Protein AF-A0A671T9N7-F1 (afdb_monomer)

Mean predicted aligned error: 5.05 Å

Sequence (101 aa):
EKDKPLYTCVPRNLALGGKAVQSSTYSDLGAAQNAVDGNRQSSYALGSCSVTNGDMNPWWRVDLLEVYRVTRVSITNRGDCCEKRIEGIQIRIGNSLENNG

pLDDT: mean 93.23, std 10.02, range [53.53, 98.69]

Organism: NCBI:txid1608454

InterPro domains:
  IPR006585 Fucolectin tachylectin-4 pentraxin-1 [SM00607] (11-101)
  IPR008979 Galactose-binding-like domain superfamily [SSF49785] (11-100)
  IPR051941 Blood Group Antigen-Binding Lectin [PTHR45713] (9-99)

Foldseek 3Di:
DPDDDDPDPDDDDLLAQFDKDKPAFPDQLQGLNLQRPPDLDQASVVSNHHDHPPDPDIDMDTDSVDDDDDPDDDGRHRDPDDRCVCPPDDDDDDDDCVVHD

Solvent-accessible surface area (backbone atoms only — not comparable to full-atom values): 6755 Å² total; per-residue (Å²): 144,87,86,77,83,81,82,76,85,72,90,72,76,70,54,58,75,33,60,40,45,50,76,44,66,60,45,89,52,15,36,42,46,22,72,23,68,81,56,83,51,30,40,54,93,75,47,27,28,52,36,55,73,74,56,96,81,68,49,74,44,67,50,70,91,62,94,72,89,83,87,78,86,85,85,82,66,53,66,75,57,76,59,70,78,61,67,86,72,80,89,67,85,75,97,54,64,68,95,79,59

Secondary structure (DSSP, 8-state):
---------PPP-TTTT-EEEES--SSGGG-GGGGGSS-----GGGT--------SS--EEEE-SS---------PPP-SS-GGGGTT-----SS--GGG-

Nearest PDB structures (foldseek):
  3cqo-assembly1_C  TM=9.825E-01  e=1.771E-06  Morone saxatilis
  4zz8-assembly2_B  TM=8.633E-01  e=4.769E-02  Paenibacillus fukuinensis
  4zxe-assembly2_B  TM=9.224E-01  e=1.738E-01  Paenibacillus fukuinensis
  4zy9-assembly2_B  TM=9.109E-01  e=6.804E-01  Paenibacillus fukuinensis

Radius of gyration: 16.5 Å; Cα contacts (8 Å, |Δi|>4): 128; chains: 1; bounding box: 60×25×34 Å

Structure (mmCIF, N/CA/C/O backbone):
data_AF-A0A671T9N7-F1
#
_entry.id   AF-A0A671T9N7-F1
#
loop_
_atom_site.group_PDB
_atom_site.id
_atom_site.type_symbol
_atom_site.label_atom_id
_atom_site.label_alt_id
_atom_site.label_comp_id
_atom_site.label_asym_id
_atom_site.label_entity_id
_atom_site.label_seq_id
_atom_site.pdbx_PDB_ins_code
_atom_site.Cartn_x
_atom_site.Cartn_y
_atom_site.Cartn_z
_atom_site.occupancy
_atom_site.B_iso_or_equiv
_atom_site.auth_seq_id
_atom_site.auth_comp_id
_atom_site.auth_asym_id
_atom_site.auth_atom_id
_atom_site.pdbx_PDB_model_num
ATOM 1 N N . GLU A 1 1 ? -48.990 6.118 7.563 1.00 53.53 1 GLU A N 1
ATOM 2 C CA . GLU A 1 1 ? -47.637 5.585 7.818 1.00 53.53 1 GLU A CA 1
ATOM 3 C C . GLU A 1 1 ? -46.879 5.451 6.494 1.00 53.53 1 GLU A C 1
ATOM 5 O O . GLU A 1 1 ? -46.799 4.379 5.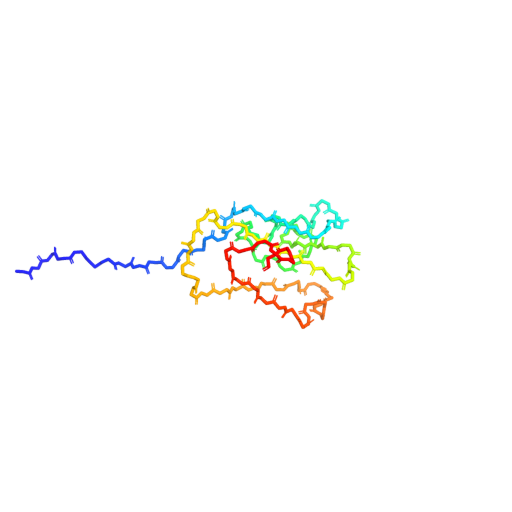914 1.00 53.53 1 GLU A O 1
ATOM 10 N N . LYS A 1 2 ? -46.431 6.575 5.932 1.00 54.28 2 LYS A N 1
ATOM 11 C CA . LYS A 1 2 ? -45.649 6.650 4.691 1.00 54.28 2 LYS A CA 1
ATOM 12 C C . LYS A 1 2 ? -44.706 7.824 4.903 1.00 54.28 2 LYS A C 1
ATOM 14 O O . LYS A 1 2 ? -45.225 8.922 5.012 1.00 54.28 2 LYS A O 1
ATOM 19 N N . ASP A 1 3 ? -43.432 7.519 5.154 1.00 66.06 3 ASP A N 1
ATOM 20 C CA . ASP A 1 3 ? -42.255 8.418 5.250 1.00 66.06 3 ASP A CA 1
ATOM 21 C C . ASP A 1 3 ? -41.288 7.964 6.361 1.00 66.06 3 ASP A C 1
ATOM 23 O O . ASP A 1 3 ? -40.844 8.743 7.202 1.00 66.06 3 ASP A O 1
ATOM 27 N N . LYS A 1 4 ? -40.932 6.670 6.382 1.00 64.06 4 LYS A N 1
ATOM 28 C CA . LYS A 1 4 ? -39.706 6.233 7.069 1.00 64.06 4 LYS A CA 1
ATOM 29 C C . LYS A 1 4 ? -38.560 6.320 6.058 1.00 64.06 4 LYS A C 1
ATOM 31 O O . LYS A 1 4 ? -38.646 5.636 5.036 1.00 64.06 4 LYS A O 1
ATOM 36 N N . PRO A 1 5 ? -37.510 7.124 6.300 1.00 64.94 5 PRO A N 1
ATOM 37 C CA . PRO A 1 5 ? -36.365 7.162 5.406 1.00 64.94 5 PRO A CA 1
ATOM 38 C C . PRO A 1 5 ? -35.738 5.768 5.334 1.00 64.94 5 PRO A C 1
ATOM 40 O O . PRO A 1 5 ? -35.447 5.140 6.354 1.00 64.94 5 PRO A O 1
ATOM 43 N N . LEU A 1 6 ? -35.552 5.269 4.113 1.00 66.19 6 LEU A N 1
ATOM 44 C CA . LEU A 1 6 ? -34.755 4.076 3.868 1.00 66.19 6 LEU A CA 1
ATOM 45 C C . LEU A 1 6 ? -33.297 4.442 4.147 1.00 66.19 6 LEU A C 1
ATOM 47 O O . LEU A 1 6 ? -32.648 5.101 3.338 1.00 66.19 6 LEU A O 1
ATOM 51 N N . TYR A 1 7 ? -32.781 4.036 5.305 1.00 65.31 7 TYR A N 1
ATOM 52 C CA . TYR A 1 7 ? -31.360 4.153 5.609 1.00 65.31 7 TYR A CA 1
ATOM 53 C C . TYR A 1 7 ? -30.584 3.180 4.715 1.00 65.31 7 TYR A C 1
ATOM 55 O O . TYR A 1 7 ? -30.413 2.005 5.035 1.00 65.31 7 TYR A O 1
ATOM 63 N N . THR A 1 8 ? -30.128 3.661 3.560 1.00 64.56 8 THR A N 1
ATOM 64 C CA . THR A 1 8 ? -29.205 2.921 2.701 1.00 64.56 8 THR A CA 1
ATOM 65 C C . THR A 1 8 ? -27.815 2.968 3.323 1.00 64.56 8 THR A C 1
ATOM 67 O O . THR A 1 8 ? -27.146 4.001 3.298 1.00 64.56 8 THR A O 1
ATOM 70 N N . CYS A 1 9 ? -27.368 1.848 3.887 1.00 70.50 9 CYS A N 1
ATOM 71 C CA . CYS A 1 9 ? -25.984 1.690 4.316 1.00 70.50 9 CYS A CA 1
ATOM 72 C C . CYS A 1 9 ? -25.112 1.484 3.072 1.00 70.50 9 CYS A C 1
ATOM 74 O O . CYS A 1 9 ? -25.017 0.375 2.545 1.00 70.50 9 CYS A O 1
ATOM 76 N N . VAL A 1 10 ? -24.523 2.568 2.564 1.00 78.06 10 VAL A N 1
ATOM 77 C CA . VAL A 1 10 ? -23.563 2.498 1.459 1.00 78.06 10 VAL A CA 1
ATOM 78 C C . VAL A 1 10 ? -22.228 2.006 2.021 1.00 78.06 10 VAL A C 1
ATOM 80 O O . VAL A 1 10 ? -21.686 2.648 2.926 1.00 78.06 10 VAL A O 1
ATOM 83 N N . PRO A 1 11 ? -21.669 0.888 1.520 1.00 81.44 11 PRO A N 1
ATOM 84 C CA . PRO A 1 11 ? -20.361 0.423 1.956 1.00 81.44 11 PRO A CA 1
ATOM 85 C C . PRO A 1 11 ? -19.302 1.489 1.670 1.00 81.44 11 PRO A C 1
ATOM 87 O O . PRO A 1 11 ? -19.104 1.889 0.522 1.00 81.44 11 PRO A O 1
ATOM 90 N N . ARG A 1 12 ? -18.608 1.943 2.715 1.00 90.88 12 ARG A N 1
ATOM 91 C CA . ARG A 1 12 ? -17.514 2.910 2.601 1.00 90.88 12 ARG A CA 1
ATOM 92 C C . ARG A 1 12 ? -16.174 2.183 2.625 1.00 90.88 12 ARG A C 1
ATOM 94 O O . ARG A 1 12 ? -15.971 1.287 3.439 1.00 90.88 12 ARG A O 1
ATOM 101 N N . ASN A 1 13 ? -15.243 2.596 1.764 1.00 95.62 13 ASN A N 1
ATOM 102 C CA . ASN A 1 13 ? -13.850 2.176 1.889 1.00 95.62 13 ASN A CA 1
ATOM 103 C C . ASN A 1 13 ? -13.210 2.910 3.075 1.00 95.62 13 ASN A C 1
ATOM 105 O O . ASN A 1 13 ? -12.866 4.084 2.959 1.00 95.62 13 ASN A O 1
ATOM 109 N N . LEU A 1 14 ? -13.082 2.220 4.207 1.00 96.12 14 LEU A N 1
ATOM 110 C CA . LEU A 1 14 ? -12.488 2.775 5.426 1.00 96.12 14 LEU A CA 1
ATOM 111 C C . LEU A 1 14 ? -10.971 2.971 5.318 1.00 96.12 14 LEU A C 1
ATOM 113 O O . LEU A 1 14 ? -10.419 3.769 6.062 1.00 96.12 14 LEU A O 1
ATOM 117 N N . ALA A 1 15 ? -10.305 2.278 4.390 1.00 97.50 15 ALA A N 1
ATOM 118 C CA . ALA A 1 15 ? -8.863 2.396 4.212 1.00 97.50 15 ALA A CA 1
ATOM 119 C C . ALA A 1 15 ? -8.457 3.648 3.418 1.00 97.50 15 ALA A C 1
ATOM 121 O O . ALA A 1 15 ? -7.294 4.025 3.469 1.00 97.50 15 ALA A O 1
ATOM 122 N N . LEU A 1 16 ? -9.382 4.286 2.685 1.00 97.56 16 LEU A N 1
ATOM 123 C CA . LEU A 1 16 ? -9.092 5.432 1.815 1.00 97.56 16 LEU A CA 1
ATOM 124 C C . LEU A 1 16 ? -8.471 6.593 2.605 1.00 97.56 16 LEU A C 1
ATOM 126 O O . LEU A 1 16 ? -9.098 7.123 3.521 1.00 97.56 16 LEU A O 1
ATOM 130 N N . GLY A 1 17 ? -7.260 7.001 2.221 1.00 96.25 17 GLY A N 1
ATOM 131 C CA . GLY A 1 17 ? -6.492 8.039 2.913 1.00 96.25 17 GLY A CA 1
ATOM 132 C C . GLY A 1 17 ? -6.008 7.635 4.311 1.00 96.25 17 GLY A C 1
ATOM 133 O O . GLY A 1 17 ? -5.582 8.494 5.081 1.00 96.25 17 GLY A O 1
ATOM 134 N N . GLY A 1 18 ? -6.096 6.348 4.659 1.00 95.62 18 GLY A N 1
ATOM 135 C CA . GLY A 1 18 ? -5.646 5.814 5.937 1.00 95.62 18 GLY A CA 1
ATOM 136 C C . GLY A 1 18 ? -4.131 5.909 6.117 1.00 95.62 18 GLY A C 1
ATOM 137 O O . GLY A 1 18 ? -3.364 6.118 5.173 1.00 95.62 18 GLY A O 1
ATOM 138 N N . LYS A 1 19 ? -3.672 5.722 7.358 1.00 96.94 19 LYS A N 1
ATOM 139 C CA . LYS A 1 19 ? -2.239 5.723 7.670 1.00 96.94 19 LYS A CA 1
ATOM 140 C C . LYS A 1 19 ? -1.636 4.370 7.314 1.00 96.94 19 LYS A C 1
ATOM 142 O O . LYS A 1 19 ? -1.699 3.427 8.101 1.00 96.94 19 LYS A O 1
ATOM 147 N N . ALA A 1 20 ? -1.069 4.288 6.116 1.00 98.44 20 ALA A N 1
ATOM 148 C CA . ALA A 1 20 ? -0.380 3.102 5.635 1.00 98.44 20 ALA A CA 1
ATOM 149 C C . ALA A 1 20 ? 1.117 3.121 5.976 1.00 98.44 20 ALA A C 1
ATOM 151 O O . ALA A 1 20 ? 1.779 4.155 5.899 1.00 98.44 20 ALA A O 1
ATOM 152 N N . VAL A 1 21 ? 1.657 1.961 6.326 1.00 98.44 21 VAL A N 1
ATOM 153 C CA . VAL A 1 21 ? 3.084 1.712 6.552 1.00 98.44 21 VAL A CA 1
ATOM 154 C C . VAL A 1 21 ? 3.454 0.358 5.958 1.00 98.44 21 VAL A C 1
ATOM 156 O O . VAL A 1 21 ? 2.600 -0.507 5.784 1.00 98.44 21 VAL A O 1
ATOM 159 N N . GLN A 1 22 ? 4.728 0.167 5.638 1.00 98.62 22 GLN A N 1
ATOM 160 C CA . GLN A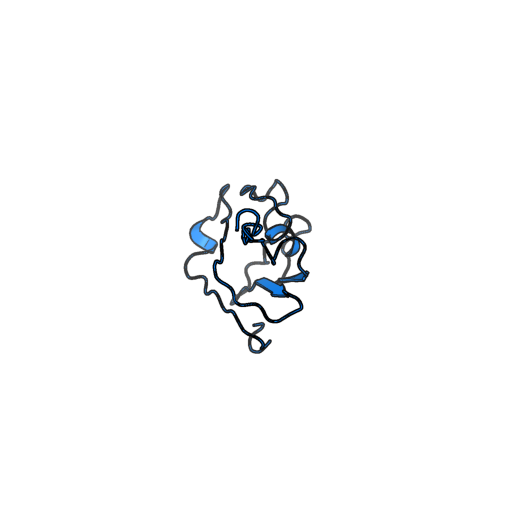 1 22 ? 5.237 -1.084 5.081 1.00 98.62 22 GLN A CA 1
ATOM 161 C C . GLN A 1 22 ? 6.644 -1.365 5.602 1.00 98.62 22 GLN A C 1
ATOM 163 O O . GLN A 1 22 ? 7.307 -0.451 6.095 1.00 98.62 22 GLN A O 1
ATOM 168 N N . SER A 1 23 ? 7.090 -2.614 5.485 1.00 98.31 23 SER A N 1
ATOM 169 C CA . SER A 1 23 ? 8.376 -3.088 6.011 1.00 98.31 23 SER A CA 1
ATOM 170 C C . SER A 1 23 ? 9.572 -2.270 5.524 1.00 98.31 23 SER A C 1
ATOM 172 O O . SER A 1 23 ? 10.490 -1.989 6.291 1.00 98.31 23 SER A O 1
ATOM 174 N N . SER A 1 24 ? 9.552 -1.869 4.256 1.00 98.56 24 SER A N 1
ATOM 175 C CA . SER A 1 24 ? 10.554 -1.013 3.628 1.00 98.56 24 SER A CA 1
ATOM 176 C C . SER A 1 24 ? 9.976 -0.348 2.379 1.00 98.56 24 SER A C 1
ATOM 178 O O . SER A 1 24 ? 8.984 -0.818 1.830 1.00 98.56 24 SER A O 1
ATOM 180 N N . THR A 1 25 ? 10.593 0.730 1.898 1.00 98.56 25 THR A N 1
ATOM 181 C CA . THR A 1 25 ? 10.157 1.425 0.678 1.00 98.56 25 THR A CA 1
ATOM 182 C C . THR A 1 25 ? 11.256 1.364 -0.371 1.00 98.56 25 THR A C 1
ATOM 184 O O . THR A 1 25 ? 12.376 1.797 -0.108 1.00 98.56 25 THR A O 1
ATOM 187 N N . TYR A 1 26 ? 10.927 0.837 -1.553 1.00 97.75 26 TYR A N 1
ATOM 188 C CA . TYR A 1 26 ? 11.879 0.703 -2.662 1.00 97.75 26 TYR A CA 1
ATOM 189 C C . TYR A 1 26 ? 12.257 2.037 -3.312 1.00 97.75 26 TYR A C 1
ATOM 191 O O . TYR A 1 26 ? 13.387 2.235 -3.747 1.00 97.75 26 TYR A O 1
ATOM 199 N N . SER A 1 27 ? 11.301 2.960 -3.388 1.00 97.31 27 SER A N 1
ATOM 200 C CA . SER A 1 27 ? 11.453 4.260 -4.049 1.00 97.31 27 SER A CA 1
ATOM 201 C C . SER A 1 27 ? 10.311 5.191 -3.649 1.00 97.31 27 SER A C 1
ATOM 203 O O . SER A 1 27 ? 9.261 4.695 -3.233 1.00 97.31 27 SER A O 1
ATOM 205 N N . ASP A 1 28 ? 10.418 6.476 -3.971 1.00 95.31 28 ASP A N 1
ATOM 206 C CA . ASP A 1 28 ? 9.335 7.452 -3.778 1.00 95.31 28 ASP A CA 1
ATOM 207 C C . ASP A 1 28 ? 8.024 7.071 -4.500 1.00 95.31 28 ASP A C 1
ATOM 209 O O . ASP A 1 28 ? 6.938 7.291 -3.970 1.00 95.31 28 ASP A O 1
ATOM 213 N N . LEU A 1 29 ? 8.096 6.402 -5.662 1.00 97.56 29 LEU A N 1
ATOM 214 C CA . LEU A 1 29 ? 6.917 5.900 -6.397 1.00 97.56 29 LEU A CA 1
ATOM 215 C C . LEU A 1 29 ? 6.242 4.680 -5.745 1.00 97.56 29 LEU A 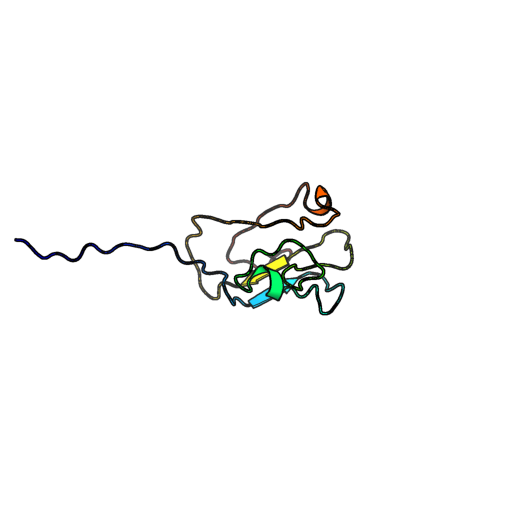C 1
ATOM 217 O O . LEU A 1 29 ? 5.175 4.262 -6.183 1.00 97.56 29 LEU A O 1
ATOM 221 N N . GLY A 1 30 ? 6.875 4.082 -4.735 1.00 98.00 30 GLY A N 1
ATOM 222 C CA . GLY A 1 30 ? 6.460 2.837 -4.088 1.00 98.00 30 GLY A CA 1
ATOM 223 C C . GLY A 1 30 ? 6.001 3.018 -2.644 1.00 98.00 30 GLY A C 1
ATOM 224 O O . GLY A 1 30 ? 6.055 2.054 -1.878 1.00 98.00 30 GLY A O 1
ATOM 225 N N . ALA A 1 31 ? 5.618 4.232 -2.244 1.00 98.56 31 ALA A N 1
ATOM 226 C CA . ALA A 1 31 ? 5.187 4.532 -0.884 1.00 98.56 31 ALA A CA 1
ATOM 227 C C . ALA A 1 31 ? 3.986 3.669 -0.450 1.00 98.56 31 ALA A C 1
ATOM 229 O O . ALA A 1 31 ? 3.105 3.346 -1.249 1.00 98.56 31 ALA A O 1
ATOM 230 N N . ALA A 1 32 ? 3.914 3.334 0.842 1.00 98.62 32 ALA A N 1
ATOM 231 C CA . ALA A 1 32 ? 2.817 2.537 1.400 1.00 98.62 32 ALA A CA 1
ATOM 232 C C . ALA A 1 32 ? 1.442 3.185 1.160 1.00 98.62 32 ALA A C 1
ATOM 234 O O . ALA A 1 32 ? 0.455 2.491 0.922 1.00 98.62 32 ALA A O 1
ATOM 235 N N . GLN A 1 33 ? 1.392 4.518 1.203 1.00 98.56 33 GLN A N 1
ATOM 236 C CA . GLN A 1 33 ? 0.200 5.346 1.024 1.00 98.56 33 GLN A CA 1
ATOM 237 C C . GLN A 1 33 ? -0.457 5.150 -0.345 1.00 98.56 33 GLN A C 1
ATOM 239 O O . GLN A 1 33 ? -1.671 5.300 -0.455 1.00 98.56 33 GLN A O 1
ATOM 244 N N . ASN A 1 34 ? 0.307 4.747 -1.359 1.00 98.69 34 ASN A N 1
ATOM 245 C CA . ASN A 1 34 ? -0.206 4.551 -2.712 1.00 98.69 34 ASN A CA 1
ATOM 246 C C . ASN A 1 34 ? -1.249 3.424 -2.773 1.00 98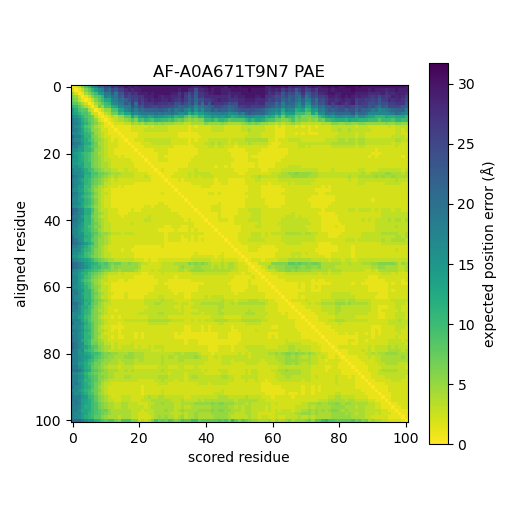.69 34 ASN A C 1
ATOM 248 O O . ASN A 1 34 ? -2.140 3.461 -3.604 1.00 98.69 34 ASN A O 1
ATOM 252 N N . ALA A 1 35 ? -1.214 2.448 -1.858 1.00 98.44 35 ALA A N 1
ATOM 253 C CA . ALA A 1 35 ? -2.221 1.381 -1.809 1.00 98.44 35 ALA A CA 1
ATOM 254 C C . ALA A 1 35 ? -3.584 1.834 -1.236 1.00 98.44 35 ALA A C 1
ATOM 256 O O . ALA A 1 35 ? -4.558 1.078 -1.263 1.00 98.44 35 ALA A O 1
ATOM 257 N N . VAL A 1 36 ? -3.662 3.054 -0.693 1.00 98.56 36 VAL A N 1
ATOM 258 C CA . VAL A 1 36 ? -4.861 3.634 -0.066 1.00 98.56 36 VAL A CA 1
ATOM 259 C C . VAL A 1 36 ? -5.207 5.022 -0.615 1.00 98.56 36 VAL A C 1
ATOM 261 O O . VAL A 1 36 ? -5.997 5.748 -0.013 1.00 98.56 36 VAL A O 1
ATOM 264 N N . ASP A 1 37 ? -4.660 5.388 -1.773 1.00 98.25 37 ASP A N 1
ATOM 265 C CA . ASP A 1 37 ? -4.859 6.686 -2.433 1.00 98.25 37 ASP A CA 1
ATOM 266 C C . ASP A 1 37 ? -6.221 6.812 -3.158 1.00 98.25 37 ASP A C 1
ATOM 268 O O . ASP A 1 37 ? -6.642 7.908 -3.525 1.00 98.25 37 ASP A O 1
ATOM 272 N N . GLY A 1 38 ? -6.939 5.696 -3.335 1.00 97.94 38 GLY A N 1
ATOM 273 C CA . GLY A 1 38 ? -8.222 5.636 -4.043 1.00 97.94 38 GLY A CA 1
ATOM 274 C C . GLY A 1 38 ? -8.110 5.392 -5.550 1.00 97.94 38 GLY A C 1
ATOM 275 O O . GLY A 1 38 ? -9.137 5.321 -6.228 1.00 97.94 38 GLY A O 1
ATOM 276 N N . ASN A 1 39 ? -6.900 5.211 -6.070 1.00 98.12 39 ASN A N 1
ATOM 277 C CA . ASN A 1 39 ? -6.607 4.892 -7.454 1.00 98.12 39 ASN A CA 1
ATOM 278 C C . ASN A 1 39 ? -6.226 3.401 -7.572 1.00 98.12 39 ASN A C 1
ATOM 280 O O . ASN A 1 39 ? -5.597 2.811 -6.705 1.00 98.12 39 ASN A O 1
ATOM 284 N N . ARG A 1 40 ? -6.718 2.735 -8.622 1.00 98.12 40 ARG A N 1
ATOM 285 C CA . ARG A 1 40 ? -6.482 1.295 -8.870 1.00 98.12 40 ARG A CA 1
ATOM 286 C C . ARG A 1 40 ? -5.539 1.066 -10.042 1.00 98.12 40 ARG A C 1
ATOM 288 O O . ARG A 1 40 ? -5.562 0.002 -10.657 1.00 98.12 40 ARG A O 1
ATOM 295 N N . GLN A 1 41 ? -4.775 2.087 -10.409 1.00 98.12 41 GLN A N 1
ATOM 296 C CA . GLN A 1 41 ? -3.830 1.986 -11.499 1.00 98.12 41 GLN A CA 1
ATOM 297 C C . GLN A 1 41 ? -2.756 0.952 -11.150 1.00 98.12 41 GLN A C 1
ATOM 299 O O . GLN A 1 41 ? -2.015 1.101 -10.185 1.00 98.12 41 GLN A O 1
ATOM 304 N N . SER A 1 42 ? -2.686 -0.105 -11.953 1.00 98.06 42 SER A N 1
ATOM 305 C CA . SER A 1 42 ? -1.863 -1.278 -11.674 1.00 98.06 42 SER A CA 1
ATOM 306 C C . SER A 1 42 ? -0.455 -1.193 -12.266 1.00 98.06 42 SER A C 1
ATOM 308 O O . SER A 1 42 ? 0.343 -2.096 -12.034 1.00 98.06 42 SER A O 1
ATOM 310 N N . SER A 1 43 ? -0.143 -0.158 -13.053 1.00 98.38 43 SER A N 1
ATOM 311 C CA . SER A 1 43 ? 1.224 0.098 -13.519 1.00 98.38 43 SER A CA 1
ATOM 312 C C . SER A 1 43 ? 2.019 0.860 -12.463 1.00 98.38 43 SER A C 1
ATOM 314 O O . SER A 1 43 ? 1.680 1.996 -12.126 1.00 98.38 43 SER A O 1
ATOM 316 N N . TYR A 1 44 ? 3.107 0.264 -11.975 1.00 97.62 44 TYR A N 1
ATOM 317 C CA . TYR A 1 44 ? 3.953 0.874 -10.940 1.00 97.62 44 TYR A CA 1
ATOM 318 C C . TYR A 1 44 ? 4.501 2.253 -11.336 1.00 97.62 44 TYR A C 1
ATOM 320 O O . TYR A 1 44 ? 4.549 3.158 -10.506 1.00 97.62 44 TYR A O 1
ATOM 328 N N . ALA A 1 45 ? 4.848 2.446 -12.613 1.00 97.50 45 ALA A N 1
ATOM 329 C CA . ALA A 1 45 ? 5.375 3.719 -13.110 1.00 97.50 45 ALA A CA 1
ATOM 330 C C . ALA A 1 45 ? 4.376 4.886 -12.989 1.00 97.50 45 ALA A C 1
ATOM 332 O O . ALA A 1 45 ? 4.775 6.044 -13.073 1.00 97.50 45 ALA A O 1
ATOM 333 N N . LEU A 1 46 ? 3.087 4.594 -12.781 1.00 97.88 46 LEU A N 1
ATOM 334 C CA . LEU A 1 46 ? 2.031 5.592 -12.608 1.00 97.88 46 LEU A CA 1
ATOM 335 C C . LEU A 1 46 ? 1.785 5.967 -11.135 1.00 97.88 46 LEU A C 1
ATOM 337 O O . LEU A 1 46 ? 0.849 6.708 -10.850 1.00 97.88 46 LEU A O 1
ATOM 341 N N . GLY A 1 47 ? 2.621 5.483 -10.207 1.00 97.38 47 GLY A N 1
ATOM 342 C CA . GLY A 1 47 ? 2.704 6.004 -8.838 1.00 97.38 47 GLY A CA 1
ATOM 343 C C . GLY A 1 47 ? 1.538 5.642 -7.915 1.00 97.38 47 GLY A C 1
ATOM 344 O O . GLY A 1 47 ? 1.358 6.302 -6.901 1.00 97.38 47 GLY A O 1
ATOM 345 N N . SER A 1 48 ? 0.759 4.607 -8.243 1.00 98.19 48 SER A N 1
ATOM 346 C CA . SER A 1 48 ? -0.404 4.151 -7.453 1.00 98.19 48 SER A CA 1
ATOM 347 C C . SER A 1 48 ? -0.230 2.716 -6.923 1.00 98.19 48 SER A C 1
ATOM 349 O O . SER A 1 48 ? -1.174 1.992 -6.632 1.00 98.19 48 SER A O 1
ATOM 351 N N . CYS A 1 49 ? 1.020 2.261 -6.818 1.00 98.19 49 CYS A N 1
ATOM 352 C CA . CYS A 1 49 ? 1.379 0.963 -6.246 1.00 98.19 49 CYS A CA 1
ATOM 353 C C . CYS A 1 49 ? 2.348 1.167 -5.076 1.00 98.19 49 CYS A C 1
ATOM 355 O O . CYS A 1 49 ? 3.230 2.021 -5.145 1.00 98.19 49 CYS A O 1
ATOM 357 N N . SER A 1 50 ? 2.226 0.355 -4.026 1.00 98.31 50 SER A N 1
ATOM 358 C CA . SER A 1 50 ? 3.223 0.261 -2.952 1.00 98.31 50 SER A CA 1
ATOM 359 C C . SER A 1 50 ? 4.265 -0.815 -3.279 1.00 98.31 50 SER A C 1
ATOM 361 O O . SER A 1 50 ? 3.909 -1.862 -3.825 1.00 98.31 50 SER A O 1
ATOM 363 N N . VAL A 1 51 ? 5.543 -0.594 -2.951 1.00 97.88 51 VAL A N 1
ATOM 364 C CA . VAL A 1 51 ? 6.639 -1.536 -3.252 1.00 97.88 51 VAL A CA 1
ATOM 365 C C . VAL A 1 51 ? 7.694 -1.540 -2.141 1.00 97.88 51 VAL A C 1
ATOM 367 O O . VAL A 1 51 ? 8.248 -0.492 -1.799 1.00 97.88 51 VAL A O 1
ATOM 370 N N . THR A 1 52 ? 8.019 -2.734 -1.639 1.00 98.12 52 THR A N 1
ATOM 371 C CA . THR A 1 52 ? 9.108 -2.985 -0.677 1.00 98.12 52 THR A CA 1
ATOM 372 C C . THR A 1 52 ? 10.419 -3.370 -1.376 1.00 98.12 52 THR A C 1
ATOM 374 O O . THR A 1 52 ? 10.431 -3.673 -2.570 1.00 98.12 52 THR A O 1
ATOM 377 N N . ASN A 1 53 ? 11.538 -3.401 -0.642 1.00 96.81 53 ASN A N 1
ATOM 378 C CA . ASN A 1 53 ? 12.880 -3.714 -1.163 1.00 96.81 53 ASN A CA 1
ATOM 379 C C . ASN A 1 53 ? 13.137 -5.203 -1.477 1.00 96.81 53 ASN A C 1
ATOM 381 O O . ASN A 1 53 ? 14.271 -5.578 -1.769 1.00 96.81 53 ASN A O 1
ATOM 385 N N . GLY A 1 54 ? 12.113 -6.063 -1.440 1.00 91.81 54 GLY A N 1
ATOM 386 C CA . GLY A 1 54 ? 12.302 -7.515 -1.550 1.00 91.81 54 GLY A CA 1
ATOM 387 C C . GLY A 1 54 ? 12.753 -8.155 -0.235 1.00 91.81 54 GLY A C 1
ATOM 388 O O . GLY A 1 54 ? 13.604 -9.041 -0.232 1.00 91.81 54 GLY A O 1
ATOM 389 N N . ASP A 1 55 ? 12.191 -7.682 0.879 1.00 94.25 55 ASP A N 1
ATOM 390 C CA . ASP A 1 55 ? 12.455 -8.205 2.222 1.00 94.25 55 ASP A CA 1
ATOM 391 C C . ASP A 1 55 ? 12.096 -9.701 2.329 1.00 94.25 55 ASP A C 1
ATOM 393 O O . ASP A 1 55 ? 11.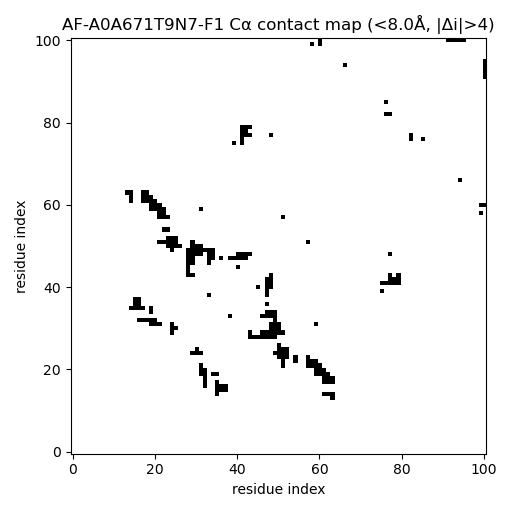245 -10.195 1.593 1.00 94.25 55 ASP A O 1
ATOM 397 N N . MET A 1 56 ? 12.697 -10.425 3.281 1.00 93.69 56 MET A N 1
ATOM 398 C CA . MET A 1 56 ? 12.433 -11.863 3.483 1.00 93.69 56 MET A CA 1
ATOM 399 C C . MET A 1 56 ? 10.976 -12.156 3.881 1.00 93.69 56 MET A C 1
ATOM 401 O O . MET A 1 56 ? 10.405 -13.147 3.443 1.00 93.69 56 MET A O 1
ATOM 405 N N . ASN A 1 57 ? 10.382 -11.289 4.705 1.00 94.25 57 ASN A N 1
ATOM 406 C CA . ASN A 1 57 ? 8.983 -11.355 5.133 1.00 94.25 57 ASN A CA 1
ATOM 407 C C . ASN A 1 57 ? 8.360 -9.959 4.964 1.00 94.25 57 ASN A C 1
ATOM 409 O O . ASN A 1 57 ? 8.209 -9.232 5.952 1.00 94.25 57 ASN A O 1
ATOM 413 N N . PRO A 1 58 ? 8.093 -9.529 3.717 1.00 97.06 58 PRO A N 1
ATOM 414 C CA . PRO A 1 58 ? 7.620 -8.183 3.452 1.00 97.06 58 PRO A CA 1
ATOM 415 C C . PRO A 1 58 ? 6.185 -8.042 3.954 1.00 97.06 58 PRO A C 1
ATOM 417 O O . PRO A 1 58 ? 5.375 -8.963 3.839 1.00 97.06 58 PRO A O 1
ATOM 420 N N . TRP A 1 59 ? 5.860 -6.874 4.494 1.00 98.06 59 TRP A N 1
ATOM 421 C CA . TRP A 1 59 ? 4.520 -6.597 4.992 1.00 98.06 59 TRP A CA 1
ATOM 422 C C . TRP A 1 59 ? 4.103 -5.167 4.674 1.00 98.06 59 TRP A C 1
ATOM 424 O O . TRP A 1 59 ? 4.927 -4.264 4.528 1.00 98.06 59 TRP A O 1
ATOM 434 N N . TRP A 1 60 ? 2.793 -4.979 4.585 1.00 98.38 60 TRP A N 1
ATOM 435 C CA . TRP A 1 60 ? 2.132 -3.691 4.452 1.00 98.38 60 TRP A CA 1
ATOM 436 C C . TRP A 1 60 ? 0.937 -3.681 5.404 1.00 98.38 60 TRP A C 1
ATOM 438 O O . TRP A 1 60 ? 0.269 -4.702 5.570 1.00 98.38 60 TRP A O 1
ATOM 448 N N . ARG A 1 61 ? 0.662 -2.539 6.032 1.00 98.38 61 ARG A N 1
ATOM 449 C CA . ARG A 1 61 ? -0.453 -2.363 6.965 1.00 98.38 61 ARG A CA 1
ATOM 450 C C . ARG A 1 61 ? -1.073 -0.985 6.798 1.00 98.38 61 ARG A C 1
ATOM 452 O O . ARG A 1 61 ? -0.357 0.002 6.669 1.00 98.38 61 ARG A O 1
ATOM 459 N N . VAL A 1 62 ? -2.395 -0.910 6.928 1.00 98.44 62 VAL A N 1
ATOM 460 C CA . VAL A 1 62 ? -3.130 0.339 7.155 1.00 98.44 62 VAL A CA 1
ATOM 461 C C . VAL A 1 62 ? -3.767 0.329 8.535 1.00 98.44 62 VAL A C 1
ATOM 463 O O . VAL A 1 62 ? -4.370 -0.663 8.939 1.00 98.44 62 VAL A O 1
ATOM 466 N N . ASP A 1 63 ? -3.628 1.441 9.246 1.00 97.00 63 ASP A N 1
ATOM 467 C CA . ASP A 1 63 ? -4.348 1.697 10.486 1.00 97.00 63 ASP A CA 1
ATOM 468 C C . ASP 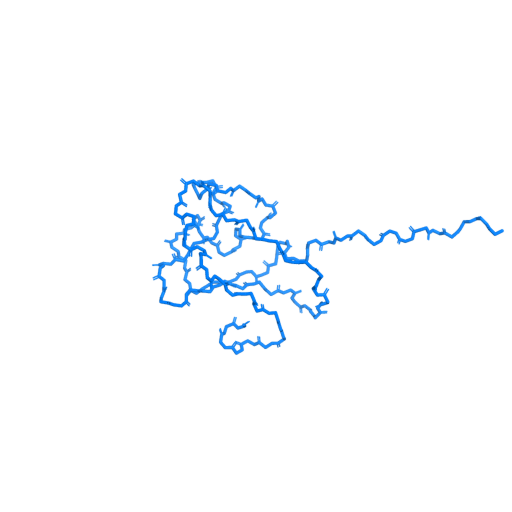A 1 63 ? -5.702 2.358 10.178 1.00 97.00 63 ASP A C 1
ATOM 470 O O . ASP A 1 63 ? -5.757 3.418 9.543 1.00 97.00 63 ASP A O 1
ATOM 474 N N . LEU A 1 64 ? -6.791 1.712 10.608 1.00 96.62 64 LEU A N 1
ATOM 475 C CA . LEU A 1 64 ? -8.159 2.221 10.466 1.00 96.62 64 LEU A CA 1
ATOM 476 C C . LEU A 1 64 ? -8.544 3.204 11.585 1.00 96.62 64 LEU A C 1
ATOM 478 O O . LEU A 1 64 ? -9.645 3.751 11.547 1.00 96.62 64 LEU A O 1
ATOM 482 N N . LEU A 1 65 ? -7.646 3.448 12.548 1.00 94.00 65 LEU A N 1
ATOM 483 C CA . LEU A 1 65 ? -7.763 4.336 13.712 1.00 94.00 65 LEU A CA 1
ATOM 484 C C . LEU A 1 65 ? -8.740 3.864 14.795 1.00 94.00 65 LEU A C 1
ATOM 486 O O . LEU A 1 65 ? -8.504 4.109 15.970 1.00 94.00 65 LEU A O 1
ATOM 490 N N . GLU A 1 66 ? -9.807 3.171 14.410 1.00 94.94 66 GLU A N 1
ATOM 491 C CA . GLU A 1 66 ? -10.824 2.629 15.310 1.00 94.94 66 GLU A CA 1
ATOM 492 C C . GLU A 1 66 ? -11.118 1.163 14.977 1.00 94.94 66 GLU A C 1
ATOM 494 O O . GLU A 1 66 ? -10.751 0.643 13.917 1.00 94.94 66 GLU A O 1
ATOM 499 N N . VAL A 1 67 ? -11.826 0.483 15.878 1.00 95.94 67 VAL A N 1
ATOM 500 C CA . VAL A 1 67 ? -12.237 -0.908 15.668 1.00 95.94 67 VAL A CA 1
ATOM 501 C C . VAL A 1 67 ? -13.461 -0.959 14.755 1.00 95.94 67 VAL A C 1
ATOM 503 O O . VAL A 1 67 ? -14.537 -0.469 15.098 1.00 95.94 67 VAL A O 1
ATOM 506 N N . TYR A 1 68 ? -13.320 -1.626 13.609 1.00 94.50 68 TYR A N 1
ATOM 507 C CA . TYR A 1 68 ? -14.406 -1.825 12.650 1.00 94.50 68 TYR A CA 1
ATOM 508 C C . TYR A 1 68 ? -14.683 -3.299 12.389 1.00 94.50 68 TYR A C 1
ATOM 510 O O . TYR A 1 68 ? -13.781 -4.135 12.324 1.00 94.50 68 TYR A O 1
ATOM 518 N N . ARG A 1 69 ? -15.953 -3.611 12.114 1.00 94.06 69 ARG A N 1
ATOM 519 C CA . ARG A 1 69 ? -16.321 -4.897 11.521 1.00 94.06 69 ARG A CA 1
ATOM 520 C C . ARG A 1 69 ? -16.000 -4.877 10.028 1.00 94.06 69 ARG A C 1
ATOM 522 O O . ARG A 1 69 ? -16.777 -4.350 9.233 1.00 94.06 69 ARG A O 1
ATOM 529 N N . VAL A 1 70 ? -14.873 -5.473 9.650 1.00 94.69 70 VAL A N 1
ATOM 530 C CA . VAL A 1 70 ? -14.466 -5.598 8.245 1.00 94.69 70 VAL A CA 1
ATOM 531 C C . VAL A 1 70 ? -15.342 -6.633 7.540 1.00 94.69 70 VAL A C 1
ATOM 533 O O . VAL A 1 70 ? -15.398 -7.791 7.940 1.00 94.69 70 VAL A O 1
ATOM 536 N N . THR A 1 71 ? -16.040 -6.216 6.485 1.0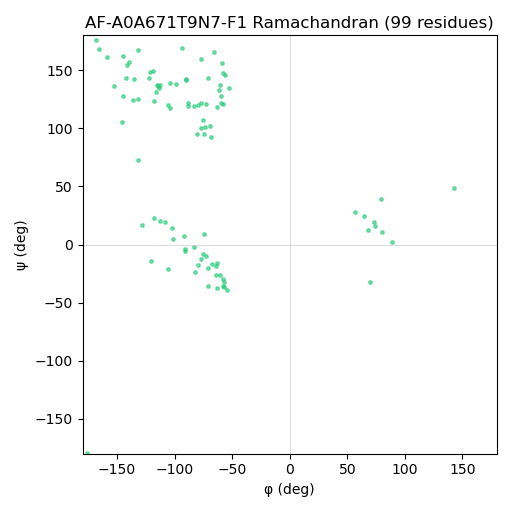0 95.00 71 THR A N 1
ATOM 537 C CA . THR A 1 71 ? -16.928 -7.088 5.692 1.00 95.00 71 THR A CA 1
ATOM 538 C C . THR A 1 71 ? -16.345 -7.465 4.336 1.00 95.00 71 THR A C 1
ATOM 540 O O . THR A 1 71 ? -16.762 -8.457 3.743 1.00 95.00 71 THR A O 1
ATOM 543 N N . ARG A 1 72 ? -15.390 -6.682 3.826 1.00 95.62 72 ARG A N 1
ATOM 544 C CA . ARG A 1 72 ? -14.722 -6.925 2.548 1.00 95.62 72 ARG A CA 1
ATOM 545 C C . ARG A 1 72 ? -13.325 -6.322 2.561 1.00 95.62 72 ARG A C 1
ATOM 547 O O . ARG A 1 72 ? -13.155 -5.166 2.933 1.00 95.62 72 ARG A O 1
ATOM 554 N N . VAL A 1 73 ? -12.364 -7.088 2.057 1.00 96.88 73 VAL A N 1
ATOM 555 C CA . VAL A 1 73 ? -11.032 -6.613 1.672 1.00 96.88 73 VAL A CA 1
ATOM 556 C C . VAL A 1 73 ? -10.906 -6.788 0.162 1.00 96.88 73 VAL A C 1
ATOM 558 O O . VAL A 1 73 ? -11.368 -7.785 -0.390 1.00 96.88 73 VAL A O 1
ATOM 561 N N . SER A 1 74 ? -10.342 -5.797 -0.524 1.00 97.06 74 SER A N 1
ATOM 562 C CA . SER A 1 74 ? -10.106 -5.843 -1.968 1.00 97.06 74 SER A CA 1
ATOM 563 C C . SER A 1 74 ? -8.678 -5.403 -2.234 1.00 97.06 74 SER A C 1
ATOM 565 O O . SER A 1 74 ? -8.299 -4.313 -1.818 1.00 97.06 74 SER A O 1
ATOM 567 N N . ILE A 1 75 ? -7.912 -6.232 -2.936 1.00 97.94 75 ILE A N 1
ATOM 568 C CA . ILE A 1 75 ? -6.505 -5.982 -3.260 1.00 97.94 75 ILE A CA 1
ATOM 569 C C . ILE A 1 75 ? -6.390 -5.859 -4.778 1.00 97.94 75 ILE A C 1
ATOM 571 O O . ILE A 1 75 ? -6.925 -6.696 -5.504 1.00 97.94 75 ILE A O 1
ATOM 575 N N . THR A 1 76 ? -5.713 -4.813 -5.246 1.00 98.19 76 THR A N 1
ATOM 576 C CA . THR A 1 76 ? -5.355 -4.651 -6.661 1.00 98.19 76 THR A CA 1
ATOM 577 C C . THR A 1 76 ? -3.878 -4.986 -6.792 1.00 98.19 76 THR A C 1
ATOM 579 O O . THR A 1 76 ? -3.051 -4.331 -6.164 1.00 98.19 76 THR A O 1
ATOM 582 N N . ASN A 1 77 ? -3.547 -6.029 -7.552 1.00 98.06 77 ASN A N 1
ATOM 583 C CA . ASN A 1 77 ? -2.155 -6.398 -7.791 1.00 98.06 77 ASN A CA 1
ATOM 584 C C . ASN A 1 77 ? -1.511 -5.463 -8.825 1.00 98.06 77 ASN A C 1
ATOM 586 O O . ASN A 1 77 ? -2.203 -4.861 -9.651 1.00 98.06 77 ASN A O 1
ATOM 590 N N . ARG A 1 78 ? -0.179 -5.407 -8.820 1.00 97.69 78 ARG A N 1
ATOM 591 C CA . ARG A 1 78 ? 0.590 -4.830 -9.921 1.00 97.69 78 ARG A CA 1
ATOM 592 C C . ARG A 1 78 ? 0.307 -5.609 -11.212 1.00 97.69 78 ARG A C 1
ATOM 594 O O . ARG A 1 78 ? 0.240 -6.836 -11.192 1.00 97.69 78 ARG A O 1
ATOM 601 N N . GLY A 1 79 ? 0.122 -4.889 -12.314 1.00 97.56 79 GLY A N 1
ATOM 602 C CA . GLY A 1 79 ? -0.332 -5.443 -13.593 1.00 97.56 79 GLY 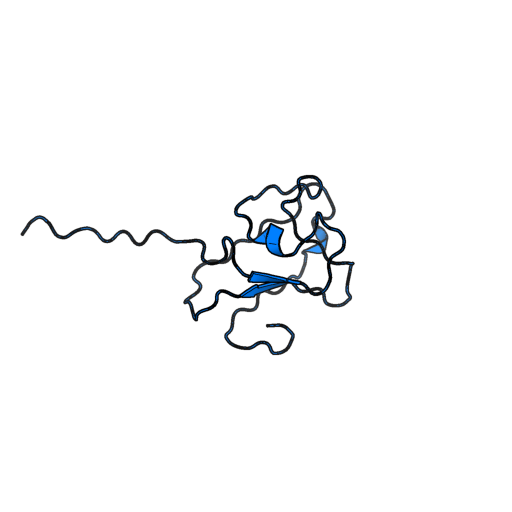A CA 1
ATOM 603 C C . GLY A 1 79 ? 0.627 -5.245 -14.767 1.00 97.56 79 GLY A C 1
ATOM 604 O O . GLY A 1 79 ? 0.451 -5.895 -15.789 1.00 97.56 79 GLY A O 1
ATOM 605 N N . ASP A 1 80 ? 1.630 -4.370 -14.654 1.00 97.50 80 ASP A N 1
ATOM 606 C CA . ASP A 1 80 ? 2.627 -4.139 -15.713 1.00 97.50 80 ASP A CA 1
ATOM 607 C C . ASP A 1 80 ? 3.763 -5.178 -15.723 1.00 97.50 80 ASP A C 1
ATOM 609 O O . ASP A 1 80 ? 4.393 -5.389 -16.756 1.00 97.50 80 ASP A O 1
ATOM 613 N N . CYS A 1 81 ? 4.034 -5.830 -14.588 1.00 96.94 81 CYS A N 1
ATOM 614 C CA . CYS A 1 81 ? 4.947 -6.966 -14.476 1.00 96.94 81 CYS A CA 1
ATOM 615 C C . CYS A 1 81 ? 4.797 -7.648 -13.119 1.00 96.94 81 CYS A C 1
ATOM 617 O O . CYS A 1 81 ? 4.202 -7.094 -12.188 1.00 96.94 81 CYS A O 1
ATOM 619 N N . CYS A 1 82 ? 5.536 -8.748 -12.958 1.00 95.50 82 CYS A N 1
ATOM 620 C CA . CYS A 1 82 ? 5.955 -9.231 -11.648 1.00 95.50 82 CYS A CA 1
ATOM 621 C C . CYS A 1 82 ? 4.771 -9.657 -10.766 1.00 95.50 82 CYS A C 1
ATOM 623 O O . CYS A 1 82 ? 4.878 -9.679 -9.540 1.00 95.50 82 CYS A O 1
ATOM 625 N N . GLU A 1 83 ? 3.658 -10.011 -11.402 1.00 95.38 83 GLU A N 1
ATOM 626 C CA . GLU A 1 83 ? 2.364 -10.317 -10.808 1.00 95.38 83 GLU A CA 1
ATOM 627 C C . GLU A 1 83 ? 2.453 -11.459 -9.792 1.00 95.38 83 GLU A C 1
ATOM 629 O O . GLU A 1 83 ? 1.739 -11.455 -8.791 1.00 95.38 83 GLU A O 1
ATOM 634 N N . LYS A 1 84 ? 3.406 -12.376 -9.994 1.00 96.31 84 LYS A N 1
ATOM 635 C CA . LYS A 1 84 ? 3.664 -13.528 -9.123 1.00 96.31 84 LYS A CA 1
ATOM 636 C C . LYS A 1 84 ? 4.205 -13.160 -7.742 1.00 96.31 84 LYS A C 1
ATOM 638 O O . LYS A 1 84 ? 4.152 -13.973 -6.831 1.00 96.31 84 LYS A O 1
ATOM 643 N N . ARG A 1 85 ? 4.721 -11.939 -7.545 1.00 95.44 85 ARG A N 1
ATOM 644 C CA . ARG A 1 85 ? 5.285 -11.512 -6.247 1.00 95.44 85 ARG A CA 1
ATOM 645 C C . ARG A 1 85 ? 4.252 -11.461 -5.119 1.00 95.44 85 ARG A C 1
ATOM 647 O O . ARG A 1 85 ? 4.645 -11.441 -3.960 1.00 95.44 85 ARG A O 1
ATOM 654 N N . ILE A 1 86 ? 2.961 -11.419 -5.453 1.00 94.88 86 ILE A N 1
ATOM 655 C CA . ILE A 1 86 ? 1.863 -11.431 -4.479 1.00 94.88 86 ILE A CA 1
ATOM 656 C C . ILE A 1 86 ? 1.371 -12.853 -4.155 1.00 94.88 86 ILE A C 1
ATOM 658 O O . ILE A 1 86 ? 0.467 -13.031 -3.338 1.00 94.88 86 ILE A O 1
ATOM 662 N N . GLU A 1 87 ? 1.903 -13.884 -4.813 1.00 95.44 87 GLU A N 1
ATOM 663 C CA . GLU A 1 87 ? 1.496 -15.262 -4.550 1.00 95.44 87 GLU A CA 1
ATOM 664 C C . GLU A 1 87 ? 1.802 -15.636 -3.092 1.00 95.44 87 GLU A C 1
ATOM 666 O O . GLU A 1 87 ? 2.882 -15.366 -2.571 1.00 95.44 87 GLU A O 1
ATOM 671 N N . GLY A 1 88 ? 0.827 -16.246 -2.412 1.00 95.31 88 GLY A N 1
ATOM 672 C CA . GLY A 1 88 ? 0.973 -16.665 -1.016 1.00 95.31 88 GLY A CA 1
ATOM 673 C C . GLY A 1 88 ? 0.790 -15.562 0.033 1.00 95.31 88 GLY A C 1
ATOM 674 O O . GLY A 1 88 ? 1.065 -15.822 1.206 1.00 95.31 88 GLY A O 1
ATOM 675 N N . ILE A 1 89 ? 0.306 -14.364 -0.334 1.00 95.12 89 ILE A N 1
ATOM 676 C CA . ILE A 1 89 ? -0.002 -13.334 0.671 1.00 95.12 89 ILE A CA 1
ATOM 677 C C . ILE A 1 89 ? -0.995 -13.829 1.724 1.00 95.12 89 ILE A C 1
ATOM 679 O O . ILE A 1 89 ? -1.940 -14.570 1.446 1.00 95.12 89 ILE A O 1
ATOM 683 N N . GLN A 1 90 ? -0.804 -13.342 2.944 1.00 96.31 90 GLN A N 1
ATOM 684 C CA . GLN A 1 90 ? -1.710 -13.557 4.061 1.00 96.31 90 GLN A CA 1
ATOM 685 C C . GLN A 1 90 ? -2.355 -12.229 4.441 1.00 96.31 90 GLN A C 1
ATOM 687 O O . GLN A 1 90 ? -1.685 -11.201 4.504 1.00 96.31 90 GLN A O 1
ATOM 692 N N . ILE A 1 91 ? -3.657 -12.261 4.715 1.00 96.88 91 ILE A N 1
ATOM 693 C CA . ILE A 1 91 ? -4.402 -11.100 5.199 1.00 96.88 91 ILE A CA 1
ATOM 694 C C . ILE A 1 91 ? -4.681 -11.323 6.680 1.00 96.88 91 ILE A C 1
ATOM 696 O O . ILE 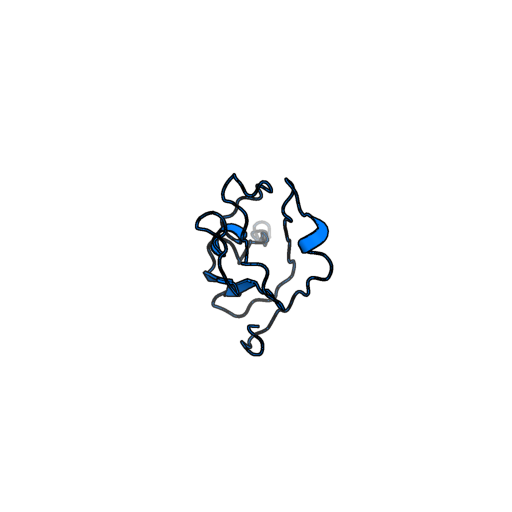A 1 91 ? -5.336 -12.297 7.053 1.00 96.88 91 ILE A O 1
ATOM 700 N N . ARG A 1 92 ? -4.183 -10.411 7.513 1.00 96.75 92 ARG A N 1
ATOM 701 C CA . ARG A 1 92 ? -4.394 -10.396 8.960 1.00 96.75 92 ARG A CA 1
ATOM 702 C C . ARG A 1 92 ? -5.200 -9.153 9.319 1.00 96.75 92 ARG A C 1
ATOM 704 O O . ARG A 1 92 ? -4.989 -8.082 8.757 1.00 96.75 92 ARG A O 1
ATOM 711 N N . ILE A 1 93 ? -6.191 -9.328 10.186 1.00 97.25 93 ILE A N 1
ATOM 712 C CA . ILE A 1 93 ? -7.083 -8.265 10.653 1.00 97.25 93 ILE A CA 1
ATOM 713 C C . ILE A 1 93 ? -7.221 -8.459 12.154 1.00 97.25 93 ILE A C 1
ATOM 715 O O . ILE A 1 93 ? -7.614 -9.535 12.604 1.00 97.25 93 ILE A O 1
ATOM 719 N N . GLY A 1 94 ? -6.912 -7.427 12.927 1.00 96.81 94 GLY A N 1
ATOM 720 C CA . GLY A 1 94 ? -6.997 -7.504 14.373 1.00 96.81 94 GLY A CA 1
ATOM 721 C C . GLY A 1 94 ? -6.684 -6.180 15.048 1.00 96.81 94 GLY A C 1
ATOM 722 O O . GLY A 1 94 ? -6.386 -5.184 14.396 1.00 96.81 94 GLY A O 1
ATOM 723 N N . ASN A 1 95 ? -6.747 -6.209 16.377 1.00 96.31 95 ASN A N 1
ATOM 724 C CA . ASN A 1 95 ? -6.510 -5.052 17.242 1.00 96.31 95 ASN A CA 1
ATOM 725 C C . ASN A 1 95 ? -5.107 -5.082 17.885 1.00 96.31 95 ASN A C 1
ATOM 727 O O . ASN A 1 95 ? -4.872 -4.391 18.871 1.00 96.31 95 ASN A O 1
ATOM 731 N N . SER A 1 96 ? -4.199 -5.927 17.382 1.00 95.50 96 SER A N 1
ATOM 732 C CA . SER A 1 96 ? -2.840 -6.117 17.908 1.00 95.50 96 SER A CA 1
ATOM 733 C C . SER A 1 96 ? -1.798 -5.758 16.850 1.00 95.50 96 SER A C 1
ATOM 735 O O . SER A 1 96 ? -2.043 -5.926 15.659 1.00 95.50 96 SER A O 1
ATOM 737 N N . LEU A 1 97 ? -0.634 -5.282 17.298 1.00 93.44 97 LEU A N 1
ATOM 738 C CA . LEU A 1 97 ? 0.529 -4.988 16.450 1.00 93.44 97 LEU A CA 1
ATOM 739 C C . LEU A 1 97 ? 1.605 -6.085 16.507 1.00 93.44 97 LEU A C 1
ATOM 741 O O . LEU A 1 97 ? 2.681 -5.910 15.930 1.00 93.44 97 LEU A O 1
ATOM 745 N N . GLU A 1 98 ? 1.354 -7.191 17.213 1.00 94.25 98 GLU A N 1
ATOM 746 C CA . GLU A 1 98 ? 2.254 -8.349 17.222 1.00 94.25 98 GLU A CA 1
ATOM 747 C C . GLU A 1 98 ? 2.560 -8.801 15.787 1.00 94.25 98 GLU A C 1
ATOM 749 O O . GLU A 1 98 ? 1.663 -8.869 14.957 1.00 94.25 98 GLU A O 1
ATOM 754 N N . ASN A 1 99 ? 3.831 -9.085 15.480 1.00 90.75 99 ASN A N 1
ATOM 755 C CA . ASN A 1 99 ? 4.300 -9.435 14.127 1.00 90.75 99 ASN A CA 1
ATOM 756 C C . ASN A 1 99 ? 3.999 -8.390 13.030 1.00 90.75 99 ASN A C 1
ATOM 758 O O . ASN A 1 99 ? 3.958 -8.730 11.850 1.00 90.75 99 ASN A O 1
ATOM 762 N N . ASN A 1 100 ? 3.903 -7.110 13.410 1.00 91.69 100 ASN A N 1
ATOM 763 C CA . ASN A 1 100 ? 3.504 -5.978 12.562 1.00 91.69 100 ASN A CA 1
ATOM 764 C C . ASN A 1 100 ? 2.004 -5.930 12.234 1.00 91.69 100 ASN A C 1
ATOM 766 O O . ASN A 1 100 ? 1.605 -5.131 11.384 1.00 91.69 100 ASN A O 1
ATOM 770 N N . GLY A 1 101 ? 1.177 -6.670 12.975 1.00 84.00 101 GLY A N 1
ATOM 771 C CA . GLY A 1 101 ? -0.255 -6.857 12.721 1.00 84.00 101 GLY A CA 1
ATOM 772 C C . GLY A 1 101 ? -0.542 -8.171 12.005 1.00 84.00 101 GLY A C 1
ATOM 773 O O . GLY A 1 101 ? -1.672 -8.293 11.489 1.00 84.00 101 GLY A O 1
#